Protein AF-A0A920N543-F1 (afdb_monomer)

Foldseek 3Di:
DDDPVVVVVVVVVVVVVVVVPDDDDDDDWDWDDKPPPDDDQPDDDDIDTDTPPCPQKDADDDDDDNDDDDGMDGDDPDDDDDPDDPDVPPDDDDD

Nearest PDB structures (foldseek):
  3juz-assembly1_A-2  TM=4.362E-01  e=9.301E+00  Mus musculus

Secondary structure (DSSP, 8-state):
---HHHHHHHHHHHHHHHHH-PPPPPPPPEEEEEESS---TT-----EEEEES--SEEE-----TT----SEEE--SS-----S---TTTT----

Structure (mmCIF, N/CA/C/O backbone):
data_AF-A0A920N543-F1
#
_entry.id   AF-A0A920N543-F1
#
loop_
_atom_site.group_PDB
_atom_site.id
_atom_site.type_symbol
_atom_site.label_atom_id
_atom_site.label_alt_id
_atom_site.label_comp_id
_atom_site.label_asym_id
_atom_site.label_entity_id
_atom_site.label_seq_id
_atom_site.pdbx_PDB_ins_code
_atom_site.Cartn_x
_atom_site.Cartn_y
_atom_site.Cartn_z
_atom_site.occupancy
_atom_site.B_iso_or_equiv
_atom_site.auth_seq_id
_atom_site.auth_comp_id
_atom_site.auth_asym_id
_atom_site.auth_atom_id
_atom_site.pdbx_PDB_model_num
ATOM 1 N N . MET A 1 1 ? 44.476 19.646 -36.803 1.00 59.97 1 MET A N 1
ATOM 2 C CA . MET A 1 1 ? 43.311 19.423 -37.687 1.00 59.97 1 MET A CA 1
ATOM 3 C C . MET A 1 1 ? 42.900 17.963 -37.549 1.00 59.97 1 MET A C 1
ATOM 5 O O . MET A 1 1 ? 43.695 17.107 -37.911 1.00 59.97 1 MET A O 1
ATOM 9 N N . LEU A 1 2 ? 41.746 17.659 -36.940 1.00 58.22 2 LEU A N 1
ATOM 10 C CA . LEU A 1 2 ? 41.245 16.278 -36.883 1.00 58.22 2 LEU A CA 1
ATOM 11 C C . LEU A 1 2 ? 40.756 15.866 -38.276 1.00 58.22 2 LEU A C 1
ATOM 13 O O . LEU A 1 2 ? 40.018 16.611 -38.917 1.00 58.22 2 LEU A O 1
ATOM 17 N N . THR A 1 3 ? 41.159 14.687 -38.743 1.00 70.38 3 THR A N 1
ATOM 18 C CA . THR A 1 3 ? 40.665 14.123 -40.001 1.00 70.38 3 THR A CA 1
ATOM 19 C C . THR A 1 3 ? 39.190 13.717 -39.860 1.00 70.38 3 THR A C 1
ATOM 21 O O . THR A 1 3 ? 38.757 13.287 -38.785 1.00 70.38 3 THR A O 1
ATOM 24 N N . PRO A 1 4 ? 38.389 13.804 -40.937 1.00 72.94 4 PRO A N 1
ATOM 25 C CA . PRO A 1 4 ? 36.957 13.489 -40.898 1.00 72.94 4 PRO A CA 1
ATOM 26 C C . PRO A 1 4 ? 36.656 12.038 -40.480 1.00 72.94 4 PRO A C 1
ATOM 28 O O . PRO A 1 4 ? 35.577 11.760 -39.963 1.00 72.94 4 PRO A O 1
ATOM 31 N N . ALA A 1 5 ? 37.607 11.114 -40.653 1.00 72.31 5 ALA A N 1
ATOM 32 C CA . ALA A 1 5 ? 37.490 9.726 -40.203 1.00 72.31 5 ALA A CA 1
ATOM 33 C C . ALA A 1 5 ? 37.533 9.592 -38.669 1.00 72.31 5 ALA A C 1
ATOM 35 O O . ALA A 1 5 ? 36.708 8.886 -38.094 1.00 72.31 5 ALA A O 1
ATOM 36 N N . THR A 1 6 ? 38.424 10.324 -37.991 1.00 73.75 6 THR A N 1
ATOM 37 C CA . THR A 1 6 ? 38.546 10.300 -36.523 1.00 73.75 6 THR A CA 1
A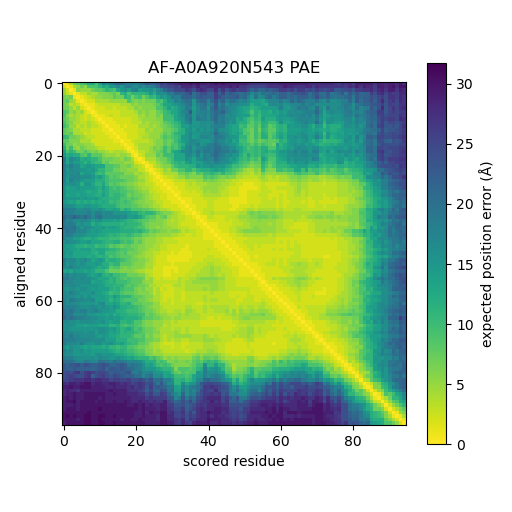TOM 38 C C . THR A 1 6 ? 37.292 10.851 -35.848 1.00 73.75 6 THR A C 1
ATOM 40 O O . THR A 1 6 ? 36.843 10.308 -34.842 1.00 73.75 6 THR A O 1
ATOM 43 N N . VAL A 1 7 ? 36.674 11.879 -36.440 1.00 79.06 7 VAL A N 1
ATOM 44 C CA . VAL A 1 7 ? 35.410 12.455 -35.952 1.00 79.06 7 VAL A CA 1
ATOM 45 C C . VAL A 1 7 ? 34.256 11.453 -36.078 1.00 79.06 7 VAL A C 1
ATOM 47 O O . VAL A 1 7 ? 33.455 11.326 -35.157 1.00 79.06 7 VAL A O 1
A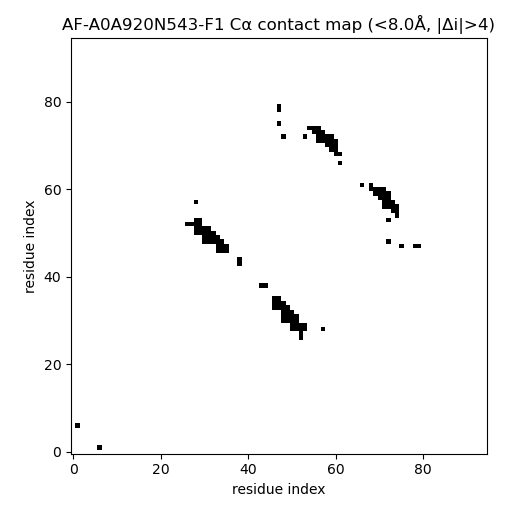TOM 50 N N . ARG A 1 8 ? 34.191 10.692 -37.181 1.00 82.88 8 ARG A N 1
ATOM 51 C CA . ARG A 1 8 ? 33.160 9.659 -37.395 1.00 82.88 8 ARG A CA 1
ATOM 52 C C . ARG A 1 8 ? 33.306 8.483 -36.430 1.00 82.88 8 ARG A C 1
ATOM 54 O O . ARG A 1 8 ? 32.313 8.057 -35.852 1.00 82.88 8 ARG A O 1
ATOM 61 N N . CYS A 1 9 ? 34.527 7.993 -36.216 1.00 79.88 9 CYS A N 1
ATOM 62 C CA . CYS A 1 9 ? 34.779 6.909 -35.265 1.00 79.88 9 CYS A CA 1
ATOM 63 C C . CYS A 1 9 ? 34.475 7.336 -33.825 1.00 79.88 9 CYS A C 1
ATOM 65 O O . CYS A 1 9 ? 33.809 6.598 -33.107 1.00 79.88 9 CYS A O 1
ATOM 67 N N . ALA A 1 10 ? 34.894 8.542 -33.426 1.00 83.75 10 ALA A N 1
ATOM 68 C CA . ALA A 1 10 ? 34.583 9.088 -32.107 1.00 83.75 10 ALA A CA 1
ATOM 69 C C . ALA A 1 10 ? 33.071 9.295 -31.904 1.00 83.75 10 ALA A C 1
ATOM 71 O O . ALA A 1 10 ? 32.546 9.024 -30.830 1.00 83.75 10 ALA A O 1
ATOM 72 N N . ALA A 1 11 ? 32.345 9.730 -32.938 1.00 86.00 11 ALA A N 1
ATOM 73 C CA . ALA A 1 11 ? 30.892 9.861 -32.862 1.00 86.00 11 ALA A CA 1
ATOM 74 C C . ALA A 1 11 ? 30.200 8.498 -32.681 1.00 86.00 11 ALA A C 1
ATOM 76 O O . ALA A 1 11 ? 29.308 8.367 -31.847 1.00 86.00 11 ALA A O 1
ATOM 77 N N . LEU A 1 12 ? 30.630 7.467 -33.415 1.00 87.06 12 LEU A N 1
ATOM 78 C CA . LEU A 1 12 ? 30.051 6.122 -33.322 1.00 87.06 12 LEU A CA 1
ATOM 79 C C . LEU A 1 12 ? 30.312 5.451 -31.968 1.00 87.06 12 LEU A C 1
ATOM 81 O O . LEU A 1 12 ? 29.428 4.770 -31.441 1.00 87.06 12 LEU A O 1
ATOM 85 N N . THR A 1 13 ? 31.496 5.653 -31.384 1.00 87.56 13 THR A N 1
ATOM 86 C CA . THR A 1 13 ? 31.809 5.119 -30.052 1.00 87.56 13 THR A CA 1
ATOM 87 C C . THR A 1 13 ? 30.996 5.811 -28.966 1.00 87.56 13 THR A C 1
ATOM 89 O O . THR A 1 13 ? 30.460 5.129 -28.096 1.00 87.56 13 THR A O 1
ATOM 92 N N . VAL A 1 14 ? 30.825 7.134 -29.046 1.00 89.75 14 VAL A N 1
ATOM 93 C CA . VAL A 1 14 ? 29.973 7.887 -28.114 1.00 89.75 14 VAL A CA 1
ATOM 94 C C . VAL A 1 14 ? 28.513 7.440 -28.221 1.00 89.75 14 VAL A C 1
ATOM 96 O O . VAL A 1 14 ? 27.892 7.161 -27.200 1.00 89.75 14 VAL A O 1
ATOM 99 N N . ILE A 1 15 ? 27.975 7.289 -29.435 1.00 88.19 15 ILE A N 1
ATOM 100 C CA . ILE A 1 15 ? 26.593 6.824 -29.644 1.00 88.19 15 ILE A CA 1
ATOM 101 C C . ILE A 1 15 ? 26.397 5.407 -29.095 1.00 88.19 15 ILE A C 1
ATOM 103 O O . ILE A 1 15 ? 25.405 5.148 -28.417 1.00 88.19 15 ILE A O 1
ATOM 107 N N . SER A 1 16 ? 27.350 4.501 -29.337 1.00 85.31 16 SER A N 1
ATOM 108 C CA . SER A 1 16 ? 27.281 3.140 -28.791 1.00 85.31 16 SER A CA 1
ATOM 109 C C . SER A 1 16 ? 27.311 3.152 -27.265 1.00 85.31 16 SER A C 1
ATOM 111 O O . SER A 1 16 ? 26.505 2.478 -26.635 1.00 85.31 16 SER A O 1
ATOM 113 N N . LEU A 1 17 ? 28.184 3.960 -26.656 1.00 86.94 17 LEU A N 1
ATOM 114 C CA . LEU A 1 17 ? 28.280 4.049 -25.201 1.00 86.94 17 LEU A CA 1
ATOM 115 C C . LEU A 1 17 ? 26.987 4.598 -24.573 1.00 86.94 17 LEU A C 1
ATOM 117 O O . LEU A 1 17 ? 26.534 4.059 -23.569 1.00 86.94 17 LEU A O 1
ATOM 121 N N . LEU A 1 18 ? 26.353 5.601 -25.194 1.00 84.38 18 LEU A N 1
ATOM 122 C CA . LEU A 1 18 ? 25.061 6.141 -24.746 1.00 84.38 18 LEU A CA 1
ATOM 123 C C . LEU A 1 18 ? 23.905 5.141 -24.916 1.00 84.38 18 LEU A C 1
ATOM 125 O O . LEU A 1 18 ? 22.981 5.127 -24.107 1.00 84.38 18 LEU A O 1
ATOM 129 N N . ALA A 1 19 ? 23.942 4.295 -25.948 1.00 82.38 19 ALA A N 1
ATOM 130 C CA . ALA A 1 19 ? 22.918 3.272 -26.157 1.00 82.38 19 ALA A CA 1
ATOM 131 C C . ALA A 1 19 ? 22.976 2.157 -25.094 1.00 82.38 19 ALA A C 1
ATOM 133 O O . ALA A 1 19 ? 21.942 1.597 -24.725 1.00 82.38 19 ALA A O 1
ATOM 134 N N . LEU A 1 20 ? 24.167 1.858 -24.562 1.00 81.75 20 LEU A N 1
ATOM 135 C CA . LEU A 1 20 ? 24.343 0.859 -23.504 1.00 81.75 20 LEU A CA 1
ATOM 136 C C . LEU A 1 20 ? 23.885 1.354 -22.122 1.00 81.75 20 LEU A C 1
ATOM 138 O O . LEU A 1 20 ? 23.570 0.534 -21.262 1.00 81.75 20 LEU A O 1
ATOM 142 N N . THR A 1 21 ? 23.791 2.666 -21.892 1.00 80.81 21 THR A N 1
ATOM 143 C CA . THR A 1 21 ? 23.373 3.238 -20.598 1.00 80.81 21 THR A CA 1
ATOM 144 C C . THR A 1 21 ? 21.852 3.307 -20.430 1.00 80.81 21 THR A C 1
ATOM 146 O O . THR A 1 21 ? 21.316 4.305 -19.951 1.00 80.81 21 THR A O 1
ATOM 149 N N . SER A 1 22 ? 21.130 2.259 -20.829 1.00 77.81 22 SER A N 1
ATOM 150 C CA . SER A 1 22 ? 19.682 2.202 -20.613 1.00 77.81 22 SER A CA 1
ATOM 151 C C . SER A 1 22 ? 19.376 2.063 -19.113 1.00 77.81 22 SER A C 1
ATOM 153 O O . SER A 1 22 ? 19.908 1.151 -18.474 1.00 77.81 22 SER A O 1
ATOM 155 N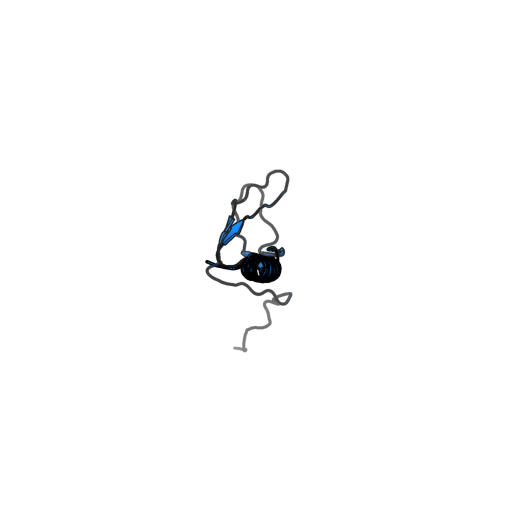 N . PRO A 1 23 ? 18.534 2.930 -18.519 1.00 79.75 23 PRO A N 1
ATOM 156 C CA . PRO A 1 23 ? 18.154 2.794 -17.120 1.00 79.75 23 PRO A CA 1
ATOM 157 C C . PRO A 1 23 ? 17.308 1.531 -16.926 1.00 79.75 23 PRO A C 1
ATOM 159 O O . PRO A 1 23 ? 16.290 1.345 -17.594 1.00 79.75 23 PRO A O 1
ATOM 162 N N . ALA A 1 24 ? 17.712 0.667 -15.994 1.00 81.94 24 ALA A N 1
ATOM 163 C CA . ALA A 1 24 ? 16.884 -0.453 -15.564 1.00 81.94 24 ALA A CA 1
ATOM 164 C C . ALA A 1 24 ? 15.702 0.088 -14.733 1.00 81.94 24 ALA A C 1
ATOM 166 O O . ALA A 1 24 ? 15.939 0.804 -13.754 1.00 81.94 24 ALA A O 1
ATOM 167 N N . PRO A 1 25 ? 14.439 -0.212 -15.091 1.00 82.75 25 PRO A N 1
ATOM 168 C CA . PRO A 1 25 ? 13.303 0.230 -14.298 1.00 82.75 25 PRO A CA 1
ATOM 169 C C . PRO A 1 25 ? 13.294 -0.496 -12.950 1.00 82.75 25 PRO A C 1
ATOM 171 O O . PRO A 1 25 ? 13.487 -1.711 -12.882 1.00 82.75 25 PRO A O 1
ATOM 174 N N . ALA A 1 26 ? 13.041 0.244 -11.873 1.00 85.56 26 ALA A N 1
ATOM 175 C CA . ALA A 1 26 ? 12.782 -0.363 -10.577 1.00 85.56 26 ALA A CA 1
ATOM 176 C C . ALA A 1 26 ? 11.430 -1.094 -10.595 1.00 85.56 26 ALA A C 1
ATOM 178 O O . ALA A 1 26 ? 10.473 -0.643 -11.235 1.00 85.56 26 ALA A O 1
ATOM 179 N N . SER A 1 27 ? 11.337 -2.205 -9.864 1.00 89.25 27 SER A N 1
ATOM 180 C CA . SER A 1 27 ? 10.066 -2.899 -9.655 1.00 89.25 27 SER A CA 1
ATOM 181 C C . SER A 1 27 ? 9.054 -1.971 -8.984 1.00 89.25 27 SER A C 1
ATOM 183 O O . SER A 1 27 ? 9.379 -1.257 -8.034 1.00 89.25 27 SER A O 1
ATOM 185 N N . SER A 1 28 ? 7.814 -1.985 -9.474 1.00 89.50 28 SER A N 1
ATOM 186 C CA . SER A 1 28 ? 6.745 -1.170 -8.892 1.00 89.50 28 SER A CA 1
ATOM 187 C C . SER A 1 28 ? 6.354 -1.665 -7.492 1.00 89.50 28 SER A C 1
ATOM 189 O O . SER A 1 28 ? 6.385 -2.875 -7.242 1.00 89.50 28 SER A O 1
ATOM 191 N N . PRO A 1 29 ? 5.949 -0.757 -6.585 1.00 92.06 29 PRO A N 1
ATOM 192 C CA . PRO A 1 29 ? 5.430 -1.136 -5.279 1.00 92.06 29 PRO A CA 1
ATOM 193 C C . PRO A 1 29 ? 4.176 -1.999 -5.424 1.00 92.06 29 PRO A C 1
ATOM 195 O O . PRO A 1 29 ? 3.324 -1.749 -6.277 1.00 92.06 29 PRO A O 1
ATOM 198 N N . SER A 1 30 ? 4.056 -3.010 -4.569 1.00 91.62 30 SER A N 1
ATOM 199 C CA . SER A 1 30 ? 2.885 -3.888 -4.517 1.00 91.62 30 SER A CA 1
ATOM 200 C C . SER A 1 30 ? 2.442 -4.116 -3.081 1.00 91.62 30 SER A C 1
ATOM 202 O O . SER A 1 30 ? 3.247 -4.043 -2.154 1.00 91.62 30 SER A O 1
ATOM 204 N N . THR A 1 31 ? 1.158 -4.410 -2.900 1.00 91.25 31 THR A N 1
ATOM 205 C CA . THR A 1 31 ? 0.553 -4.697 -1.598 1.00 91.25 31 THR A CA 1
ATOM 206 C C . THR A 1 31 ? 0.210 -6.176 -1.497 1.00 91.25 31 THR A C 1
ATOM 208 O O . THR A 1 31 ? -0.437 -6.718 -2.388 1.00 91.25 31 THR A O 1
ATOM 211 N N . SER A 1 32 ? 0.611 -6.803 -0.394 1.00 89.56 32 SER A N 1
ATOM 212 C CA . SER A 1 32 ? 0.330 -8.208 -0.082 1.00 89.56 32 SER A CA 1
ATOM 213 C C . SER A 1 32 ? -0.727 -8.355 1.013 1.00 89.56 32 SER A C 1
ATOM 215 O O . SER A 1 32 ? -1.548 -9.263 0.946 1.00 89.56 32 SER A O 1
ATOM 217 N N . TYR A 1 33 ? -0.730 -7.477 2.023 1.00 88.31 33 TYR A N 1
ATOM 218 C CA . TYR A 1 33 ? -1.709 -7.527 3.113 1.00 88.31 33 TYR A CA 1
ATOM 219 C C . TYR A 1 33 ? -1.985 -6.156 3.730 1.00 88.31 33 TYR A C 1
ATOM 221 O O . TYR A 1 33 ? -1.197 -5.218 3.611 1.00 88.31 33 TYR A O 1
ATOM 229 N N . ILE A 1 34 ? -3.105 -6.081 4.447 1.00 89.75 34 ILE A N 1
ATOM 230 C CA . ILE A 1 34 ? -3.518 -4.948 5.272 1.00 89.75 34 ILE A CA 1
ATOM 231 C C . ILE A 1 34 ? -4.034 -5.476 6.616 1.00 89.75 34 ILE A C 1
ATOM 233 O O . ILE A 1 34 ? -4.807 -6.433 6.657 1.00 89.75 34 ILE A O 1
ATOM 237 N N . PHE A 1 35 ? -3.585 -4.881 7.720 1.00 87.94 35 PHE A N 1
ATOM 238 C CA . PHE A 1 35 ? -3.987 -5.269 9.069 1.00 87.94 35 PHE A CA 1
ATOM 239 C C . PHE A 1 35 ? -4.318 -4.047 9.941 1.00 87.94 35 PHE A C 1
ATOM 241 O O . PHE A 1 35 ? -3.506 -3.126 10.008 1.00 87.94 35 PHE A O 1
ATOM 248 N N . PRO A 1 36 ? -5.440 -4.051 10.677 1.00 88.75 36 PRO A N 1
ATOM 249 C CA . PRO A 1 36 ? -6.515 -5.042 10.611 1.00 88.75 36 PRO A CA 1
ATOM 250 C C . PRO A 1 36 ? -7.235 -4.999 9.253 1.00 88.75 36 PRO A C 1
ATOM 252 O O . PRO A 1 36 ? -7.252 -3.972 8.581 1.00 88.75 36 PRO A O 1
ATOM 255 N N . ALA A 1 37 ? -7.833 -6.121 8.848 1.00 85.94 37 ALA A N 1
ATOM 256 C CA . ALA A 1 37 ? -8.506 -6.236 7.550 1.00 85.94 37 ALA A CA 1
ATOM 257 C C . ALA A 1 37 ? -9.847 -5.475 7.479 1.00 85.94 37 ALA A C 1
ATOM 259 O O . ALA A 1 37 ? -10.441 -5.368 6.409 1.00 85.94 37 ALA A O 1
ATOM 260 N N . GLY A 1 38 ? -10.342 -4.961 8.609 1.00 87.81 38 GLY A N 1
ATOM 261 C CA . GLY A 1 38 ? -11.642 -4.310 8.707 1.00 87.81 38 GLY A CA 1
ATOM 262 C C . GLY A 1 38 ? -11.658 -3.152 9.697 1.00 87.81 38 GLY A C 1
ATOM 263 O O . GLY A 1 38 ? -10.796 -3.028 10.568 1.00 87.81 38 GLY A O 1
ATOM 264 N N . ALA A 1 39 ? -12.680 -2.316 9.548 1.00 90.00 39 ALA A N 1
ATOM 265 C CA . ALA A 1 39 ? -12.963 -1.169 10.395 1.00 90.00 39 ALA A CA 1
ATOM 266 C C . ALA A 1 39 ? -14.478 -1.040 10.604 1.00 90.00 39 ALA A C 1
ATOM 268 O O . ALA A 1 39 ? -15.276 -1.505 9.787 1.00 90.00 39 ALA A O 1
ATOM 269 N N . GLN A 1 40 ? -14.878 -0.394 11.697 1.00 93.75 40 GLN A N 1
ATOM 270 C CA . GLN A 1 40 ? -16.279 -0.077 11.957 1.00 93.75 40 GLN A CA 1
ATOM 271 C C . GLN A 1 40 ? -16.675 1.208 11.216 1.00 93.75 40 GLN A C 1
ATOM 273 O O . GLN A 1 40 ? -15.887 2.142 11.084 1.00 93.75 40 GLN A O 1
ATOM 278 N N . ARG A 1 41 ? -17.921 1.290 10.736 1.00 94.06 41 ARG A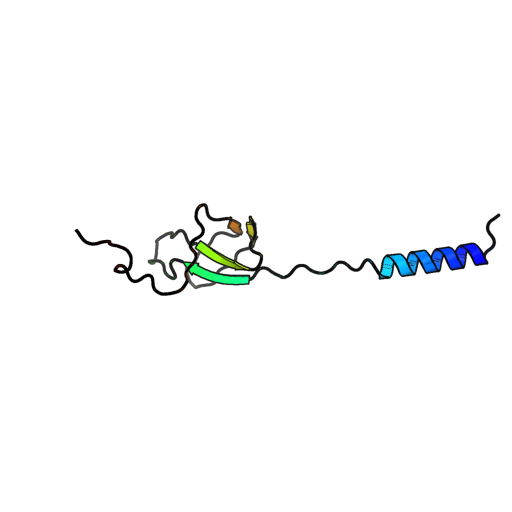 N 1
ATOM 279 C CA . ARG A 1 41 ? -18.420 2.511 10.089 1.00 94.06 41 ARG A CA 1
ATOM 280 C C . ARG A 1 41 ? -18.338 3.702 11.049 1.00 94.06 41 ARG A C 1
ATOM 282 O O . ARG A 1 41 ? -18.784 3.606 12.190 1.00 94.06 41 ARG A O 1
ATOM 289 N N . GLY A 1 42 ? -17.830 4.826 10.546 1.00 94.94 42 GLY A N 1
ATOM 290 C CA . GLY A 1 42 ? -17.678 6.062 11.314 1.00 94.94 42 GLY A CA 1
ATOM 291 C C . GLY A 1 42 ? -16.437 6.098 12.207 1.00 94.94 42 GLY A C 1
ATOM 292 O O . GLY A 1 42 ? -16.291 7.047 12.971 1.00 94.94 42 GLY A O 1
ATOM 293 N N . THR A 1 43 ? -15.545 5.102 12.124 1.00 94.69 43 THR A N 1
ATOM 294 C CA . THR A 1 43 ? -14.288 5.099 12.879 1.00 94.69 43 THR A CA 1
ATOM 295 C C . THR A 1 43 ? -13.076 5.268 11.972 1.00 94.69 43 THR A C 1
ATOM 297 O O . THR A 1 43 ? -13.067 4.863 10.809 1.00 94.69 43 THR A O 1
ATOM 300 N N . THR A 1 44 ? -12.029 5.867 12.535 1.00 94.12 44 THR A N 1
ATOM 301 C CA . THR A 1 44 ? -10.708 5.934 11.910 1.00 94.12 44 THR A CA 1
ATOM 302 C C . THR A 1 44 ? -9.847 4.830 12.499 1.00 94.12 44 THR A C 1
ATOM 304 O O . THR A 1 44 ? -9.636 4.786 13.711 1.00 94.12 44 THR A O 1
ATOM 307 N N . VAL A 1 45 ? -9.326 3.952 11.646 1.00 92.19 45 VAL A N 1
ATOM 308 C CA . VAL A 1 45 ? -8.469 2.837 12.059 1.00 92.19 45 VAL A CA 1
ATOM 309 C C . VAL A 1 45 ? -7.078 3.025 11.473 1.00 92.19 45 VAL A C 1
ATOM 311 O O . VAL A 1 45 ? -6.921 3.248 10.273 1.00 92.19 45 VAL A O 1
ATOM 314 N N . LYS A 1 46 ? -6.054 2.932 12.327 1.00 91.62 46 LYS A N 1
ATOM 315 C CA . LYS A 1 46 ? -4.665 2.844 11.874 1.00 91.62 46 LYS A CA 1
ATOM 316 C C . LYS A 1 46 ? -4.426 1.440 11.328 1.00 91.62 46 LYS A C 1
ATOM 318 O O . LYS A 1 46 ? -4.612 0.464 12.050 1.00 91.62 46 LYS A O 1
ATOM 323 N N . VAL A 1 47 ? -4.009 1.364 10.071 1.00 90.25 47 VAL A N 1
ATOM 324 C CA . VAL A 1 47 ? -3.713 0.106 9.384 1.00 90.25 47 VAL A CA 1
ATOM 325 C C . VAL A 1 47 ? -2.224 0.000 9.081 1.00 90.25 47 VAL A C 1
ATOM 327 O O . VAL A 1 47 ? -1.553 0.999 8.828 1.00 90.25 47 VAL A O 1
ATOM 330 N N . ILE A 1 48 ? -1.720 -1.225 9.094 1.00 91.50 48 ILE A N 1
ATOM 331 C CA . ILE A 1 48 ? -0.388 -1.600 8.636 1.00 91.50 48 ILE A CA 1
ATOM 332 C C . ILE A 1 48 ? -0.572 -2.307 7.301 1.00 91.50 48 ILE A C 1
ATOM 334 O O . ILE A 1 48 ? -1.299 -3.297 7.217 1.00 91.50 48 ILE A O 1
ATOM 338 N N . VAL A 1 49 ? 0.084 -1.794 6.267 1.00 91.50 49 VAL A N 1
ATOM 339 C CA . VAL A 1 49 ? 0.075 -2.374 4.925 1.00 91.50 49 VAL A CA 1
ATOM 340 C C . VAL A 1 49 ? 1.451 -2.964 4.661 1.00 91.50 49 VAL A C 1
ATOM 342 O O . VAL A 1 49 ? 2.457 -2.274 4.820 1.00 91.50 49 VAL A O 1
ATOM 345 N N . GLY A 1 50 ? 1.496 -4.237 4.283 1.00 89.94 50 GLY A N 1
ATOM 346 C CA . GLY A 1 50 ? 2.731 -4.924 3.921 1.00 89.94 50 GLY A CA 1
ATOM 347 C C . GLY A 1 50 ? 2.721 -5.362 2.467 1.00 89.94 50 GLY A C 1
ATOM 348 O O . GLY A 1 50 ? 1.665 -5.605 1.880 1.00 89.94 50 GLY A O 1
ATOM 349 N N . GLY A 1 51 ? 3.906 -5.451 1.874 1.00 90.94 51 GLY A N 1
ATOM 350 C CA . GLY A 1 51 ? 4.087 -5.765 0.464 1.00 90.94 51 GLY A CA 1
ATOM 351 C C . GLY A 1 51 ? 5.533 -5.570 0.020 1.00 90.94 51 GLY A C 1
ATOM 352 O O . GLY A 1 51 ? 6.440 -5.573 0.852 1.00 90.94 51 GLY A O 1
ATOM 353 N N . HIS A 1 52 ? 5.750 -5.388 -1.280 1.00 91.81 52 HIS A N 1
ATOM 354 C CA . HIS A 1 52 ? 7.090 -5.285 -1.863 1.00 91.81 52 HIS A CA 1
ATOM 355 C C . HIS A 1 52 ? 7.384 -3.859 -2.321 1.00 91.81 52 HIS A C 1
ATOM 357 O O . HIS A 1 52 ? 6.494 -3.167 -2.814 1.00 91.81 52 HIS A O 1
ATOM 363 N N . TYR A 1 53 ? 8.648 -3.447 -2.192 1.00 91.75 53 TYR A N 1
ATOM 364 C CA . TYR A 1 53 ? 9.157 -2.159 -2.681 1.00 91.75 53 TYR A CA 1
ATOM 365 C C . TYR A 1 53 ? 8.411 -0.925 -2.124 1.00 91.75 53 TYR A C 1
ATOM 367 O O . TYR A 1 53 ? 8.318 0.100 -2.792 1.00 91.75 53 TYR A O 1
ATOM 375 N N . LEU A 1 54 ? 7.871 -1.012 -0.897 1.00 90.38 54 LEU A N 1
ATOM 376 C CA . LEU A 1 54 ? 7.158 0.096 -0.232 1.00 90.38 54 LEU A CA 1
ATOM 377 C C . LEU A 1 54 ? 8.106 1.131 0.410 1.00 90.38 54 LEU A C 1
ATOM 379 O O . LEU A 1 54 ? 7.724 2.291 0.560 1.00 90.38 54 LEU A O 1
ATOM 383 N N . TYR A 1 55 ? 9.332 0.707 0.753 1.00 89.75 55 TYR A N 1
ATOM 384 C CA . TYR A 1 55 ? 10.405 1.517 1.353 1.00 89.75 55 TYR A CA 1
ATOM 385 C C . TYR A 1 55 ? 9.919 2.409 2.519 1.00 89.75 55 TYR A C 1
ATOM 387 O O . TYR A 1 55 ? 9.100 1.976 3.329 1.00 89.75 55 TYR A O 1
ATOM 395 N N . GLU A 1 56 ? 10.455 3.626 2.657 1.00 91.25 56 GLU A N 1
ATOM 396 C CA . GLU A 1 56 ? 10.085 4.567 3.727 1.00 91.25 56 GLU A CA 1
ATOM 397 C C . GLU A 1 56 ? 8.731 5.243 3.485 1.00 91.25 56 GLU A C 1
ATOM 399 O O . GLU A 1 56 ? 8.015 5.598 4.427 1.00 91.25 56 GLU A O 1
ATOM 404 N N . SER A 1 57 ? 8.388 5.447 2.214 1.00 91.56 57 SER A N 1
ATOM 405 C CA . SER A 1 57 ? 7.186 6.143 1.785 1.00 91.56 57 SER A CA 1
ATOM 406 C C . SER A 1 57 ? 6.831 5.765 0.353 1.00 91.56 57 SER A C 1
ATOM 408 O O . SER A 1 57 ? 7.688 5.794 -0.530 1.00 91.56 57 SER A O 1
ATOM 410 N N . CYS A 1 58 ? 5.549 5.514 0.098 1.00 91.75 58 CYS A N 1
ATOM 411 C CA . CYS A 1 58 ? 5.041 5.321 -1.256 1.00 91.75 58 CYS A CA 1
ATOM 412 C C . CYS A 1 58 ? 3.611 5.868 -1.407 1.00 91.75 58 CYS A C 1
ATOM 414 O O . CYS A 1 58 ? 2.884 5.975 -0.411 1.00 91.75 58 CYS A O 1
ATOM 416 N N . PRO A 1 59 ? 3.190 6.218 -2.637 1.00 92.31 59 PRO A N 1
ATOM 417 C CA . PRO A 1 59 ? 1.810 6.598 -2.909 1.00 92.31 59 PRO A CA 1
ATOM 418 C C . PRO A 1 59 ? 0.846 5.465 -2.551 1.00 92.31 59 PRO A C 1
ATOM 420 O O . PRO A 1 59 ? 1.091 4.301 -2.864 1.00 92.31 59 PRO A O 1
ATOM 423 N N . TRP A 1 60 ? -0.280 5.818 -1.942 1.00 91.94 60 TRP A N 1
ATOM 424 C CA . TRP A 1 60 ? -1.290 4.879 -1.474 1.00 91.94 60 TRP A CA 1
ATOM 425 C C . TRP A 1 60 ? -2.673 5.265 -1.964 1.00 91.94 60 TRP A C 1
ATOM 427 O O . TRP A 1 60 ? -3.083 6.426 -1.916 1.00 91.94 60 TRP A O 1
ATOM 437 N N . LYS A 1 61 ? -3.414 4.262 -2.429 1.00 91.31 61 LYS A N 1
ATOM 438 C CA . LYS A 1 61 ? -4.814 4.411 -2.807 1.00 91.31 61 LYS A CA 1
ATOM 439 C C . LYS A 1 61 ? -5.578 3.184 -2.353 1.00 91.31 61 LYS A C 1
ATOM 441 O O . LYS A 1 61 ? -5.195 2.060 -2.659 1.00 91.31 61 LYS A O 1
ATOM 446 N N . MET A 1 62 ? -6.686 3.427 -1.672 1.00 90.12 62 MET A N 1
ATOM 447 C CA . MET A 1 62 ? -7.675 2.417 -1.339 1.00 90.12 62 MET A CA 1
ATOM 448 C C . MET A 1 62 ? -9.016 2.881 -1.889 1.00 90.12 62 MET A C 1
ATOM 450 O O . MET A 1 62 ? -9.356 4.061 -1.809 1.00 90.12 62 MET A O 1
ATOM 454 N N . TYR A 1 63 ? -9.766 1.947 -2.458 1.00 90.69 63 TYR A N 1
ATOM 455 C CA . TYR A 1 63 ? -11.052 2.223 -3.077 1.00 90.69 63 TYR A CA 1
ATOM 456 C C . TYR A 1 63 ? -12.155 1.513 -2.300 1.00 90.69 63 TYR A C 1
ATOM 458 O O . TYR A 1 63 ? -11.984 0.376 -1.862 1.00 90.69 63 TYR A O 1
ATOM 466 N N . GLY A 1 64 ? -13.289 2.186 -2.135 1.00 90.25 64 GLY A N 1
ATOM 467 C CA . GLY A 1 64 ? -14.456 1.640 -1.456 1.00 90.25 64 GLY A CA 1
ATOM 468 C C . GLY A 1 64 ? -15.504 2.717 -1.206 1.00 90.25 64 GLY A C 1
ATOM 469 O O . GLY A 1 64 ? -15.173 3.883 -0.988 1.00 90.25 64 GLY A O 1
ATOM 470 N N . VAL A 1 65 ? -16.780 2.337 -1.243 1.00 93.44 65 VAL A N 1
ATOM 471 C CA . VAL A 1 65 ? -17.880 3.258 -0.932 1.00 93.44 65 VAL A CA 1
ATOM 472 C C . VAL A 1 65 ? -17.783 3.673 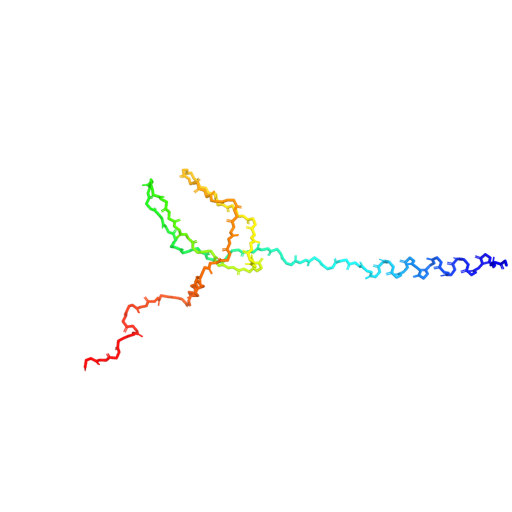0.536 1.00 93.44 65 VAL A C 1
ATOM 474 O O . VAL A 1 65 ? -17.745 2.824 1.422 1.00 93.44 65 VAL A O 1
ATOM 477 N N . GLY A 1 66 ? -17.742 4.983 0.794 1.00 91.12 66 GLY A N 1
ATOM 478 C CA . GLY A 1 66 ? -17.662 5.527 2.154 1.00 91.12 66 GLY A CA 1
ATOM 479 C C . GLY A 1 66 ? -16.306 5.336 2.845 1.00 91.12 66 GLY A C 1
ATOM 480 O O . GLY A 1 66 ? -16.230 5.504 4.061 1.00 91.12 66 GLY A O 1
ATOM 481 N N . VAL A 1 67 ? -15.251 4.987 2.100 1.00 91.81 67 VAL A N 1
ATOM 482 C CA . VAL A 1 67 ? -13.888 4.840 2.627 1.00 91.81 67 VAL A CA 1
ATOM 483 C C . VAL A 1 67 ? -13.071 6.089 2.307 1.00 91.81 67 VAL A C 1
ATOM 485 O O . VAL A 1 67 ? -12.944 6.479 1.148 1.00 91.81 67 VAL A O 1
ATOM 488 N N . THR A 1 68 ? -12.469 6.678 3.338 1.00 93.38 68 THR A N 1
ATOM 489 C CA . THR A 1 68 ? -11.502 7.773 3.210 1.00 93.38 68 THR A CA 1
ATOM 490 C C . THR A 1 68 ? -10.155 7.295 3.730 1.00 93.38 68 THR A C 1
ATOM 492 O O . THR A 1 68 ? -10.074 6.791 4.850 1.00 93.38 68 THR A O 1
ATOM 495 N N . THR A 1 69 ? -9.091 7.465 2.943 1.00 93.25 69 THR A N 1
ATOM 496 C CA . THR A 1 69 ? -7.735 7.053 3.329 1.00 93.25 69 THR A CA 1
ATOM 497 C C . THR A 1 69 ? -6.712 8.161 3.145 1.00 93.25 69 THR A C 1
ATOM 499 O O . THR A 1 69 ? -6.906 9.103 2.377 1.00 93.25 69 THR A O 1
ATOM 502 N N . SER A 1 70 ? -5.579 8.006 3.825 1.00 91.75 70 SER A N 1
ATOM 503 C CA . SER A 1 70 ? -4.364 8.775 3.561 1.00 91.75 70 SER A CA 1
ATOM 504 C C . SER A 1 70 ? -3.901 8.593 2.111 1.00 91.75 70 SER A C 1
ATOM 506 O O . SER A 1 70 ? -4.188 7.570 1.489 1.00 91.75 70 SER A O 1
ATOM 508 N N . LYS A 1 71 ? -3.173 9.580 1.578 1.00 92.38 71 LYS A N 1
ATOM 509 C CA . LYS A 1 71 ? -2.633 9.546 0.205 1.00 92.38 71 LYS A CA 1
ATOM 510 C C . LYS A 1 71 ? -1.327 8.773 0.077 1.00 92.38 71 LYS A C 1
ATOM 512 O O . LYS A 1 71 ? -0.974 8.367 -1.023 1.00 92.38 71 LYS A O 1
ATOM 517 N N . ASP A 1 72 ? -0.634 8.574 1.191 1.00 93.69 72 ASP A N 1
ATOM 518 C CA . ASP A 1 72 ? 0.663 7.922 1.212 1.00 93.69 72 ASP A CA 1
ATOM 519 C C . ASP A 1 72 ? 0.745 6.909 2.354 1.00 93.69 72 ASP A C 1
ATOM 521 O O . ASP A 1 72 ? 0.130 7.092 3.412 1.00 93.69 72 ASP A O 1
ATOM 525 N N . LEU A 1 73 ? 1.567 5.883 2.153 1.00 92.50 73 LEU A N 1
ATOM 526 C CA . LEU A 1 73 ? 2.071 5.029 3.220 1.00 92.50 73 LEU A CA 1
ATOM 527 C C . LEU A 1 73 ? 3.383 5.591 3.767 1.00 92.50 73 LEU A C 1
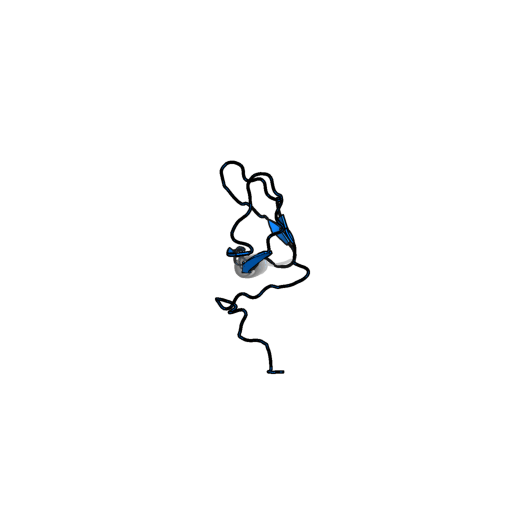ATOM 529 O O . LEU A 1 73 ? 4.151 6.256 3.067 1.00 92.50 73 LEU A O 1
ATOM 533 N N . ARG A 1 74 ? 3.630 5.307 5.043 1.00 93.62 74 ARG A N 1
ATOM 534 C CA . ARG A 1 74 ? 4.880 5.595 5.747 1.00 93.62 74 ARG A CA 1
ATOM 535 C C . ARG A 1 74 ? 5.341 4.326 6.440 1.00 93.62 74 ARG A C 1
ATOM 537 O O . ARG A 1 74 ? 4.505 3.502 6.821 1.00 93.62 74 ARG A O 1
ATOM 544 N N . LEU A 1 75 ? 6.651 4.192 6.617 1.00 90.81 75 LEU A N 1
ATOM 545 C CA . LEU A 1 75 ? 7.225 3.102 7.392 1.00 90.81 75 LEU A CA 1
ATOM 546 C C . LEU A 1 75 ? 6.573 3.048 8.779 1.00 90.81 75 LEU A C 1
ATOM 548 O O . LEU A 1 75 ? 6.553 4.035 9.513 1.00 90.81 75 LEU A O 1
ATOM 552 N N . ALA A 1 76 ? 6.009 1.891 9.118 1.00 87.56 76 ALA A N 1
ATOM 553 C CA . ALA A 1 76 ? 5.397 1.683 10.419 1.00 87.56 76 ALA A CA 1
ATOM 554 C C . ALA A 1 76 ? 6.478 1.607 11.507 1.00 87.56 76 ALA A C 1
ATOM 556 O O . ALA A 1 76 ? 7.494 0.941 11.322 1.00 87.56 76 ALA A O 1
ATOM 557 N N . GLU A 1 77 ? 6.211 2.198 12.674 1.00 84.94 77 GLU A N 1
ATOM 558 C CA . GLU A 1 77 ? 7.080 2.097 13.861 1.00 84.94 77 GLU A CA 1
ATOM 559 C C . GLU A 1 77 ? 7.319 0.639 14.288 1.00 84.94 77 GLU A C 1
ATOM 561 O O . GLU A 1 77 ? 8.352 0.303 14.862 1.00 84.94 77 GLU A O 1
ATOM 566 N N . ARG A 1 78 ? 6.359 -0.247 13.987 1.00 79.38 78 ARG A N 1
ATOM 567 C CA . ARG A 1 78 ? 6.447 -1.685 14.228 1.00 79.38 78 ARG A CA 1
ATOM 568 C C . ARG A 1 78 ? 6.028 -2.459 12.985 1.00 79.38 78 ARG A C 1
ATOM 570 O O . ARG A 1 78 ? 4.872 -2.393 12.568 1.00 79.38 78 ARG A O 1
ATOM 577 N N . GLN A 1 79 ? 6.944 -3.260 12.446 1.00 70.00 79 GLN A N 1
ATOM 578 C CA . GLN A 1 79 ? 6.630 -4.222 11.393 1.00 70.00 79 GLN A CA 1
ATOM 579 C C . GLN A 1 79 ? 5.894 -5.418 12.001 1.00 70.00 79 GLN A C 1
ATOM 581 O O . GLN A 1 79 ? 6.416 -6.136 12.853 1.00 70.00 79 GLN A O 1
ATOM 586 N N . VAL A 1 80 ? 4.647 -5.621 11.581 1.00 67.44 80 VAL A N 1
ATOM 587 C CA . VAL A 1 80 ? 3.876 -6.808 11.949 1.00 67.44 80 VAL A CA 1
ATOM 588 C C . VAL A 1 80 ? 3.991 -7.797 10.802 1.00 67.44 80 VAL A C 1
ATOM 590 O O . VAL A 1 80 ? 3.258 -7.694 9.824 1.00 67.44 80 VAL A O 1
ATOM 593 N N . TRP A 1 81 ? 4.927 -8.736 10.925 1.00 62.47 81 TRP A N 1
ATOM 594 C CA . TRP A 1 81 ? 5.006 -9.893 10.039 1.00 62.47 81 TRP A CA 1
ATOM 595 C C . TRP A 1 81 ? 3.893 -10.880 10.417 1.00 62.47 81 TRP A C 1
ATOM 597 O O . TRP A 1 81 ? 3.725 -11.200 11.601 1.00 62.47 81 TRP A O 1
ATOM 607 N N . PHE A 1 82 ? 3.082 -11.287 9.442 1.00 61.97 82 PHE A N 1
ATOM 608 C CA . PHE A 1 82 ? 1.933 -12.171 9.638 1.00 61.97 82 PHE A CA 1
ATOM 609 C C . PHE A 1 82 ? 2.189 -13.488 8.893 1.00 61.97 82 PHE A C 1
ATOM 611 O O . PHE A 1 82 ? 1.950 -13.578 7.697 1.00 61.97 82 PHE A O 1
ATOM 618 N N . GLU A 1 83 ? 2.704 -14.494 9.606 1.00 59.78 83 GLU A N 1
ATOM 619 C CA . GLU A 1 83 ? 2.998 -15.849 9.082 1.00 59.78 83 GLU A CA 1
ATOM 620 C C . GLU A 1 83 ? 1.747 -16.743 8.962 1.00 59.78 83 GLU A C 1
ATOM 622 O O . GLU A 1 83 ? 1.825 -17.872 8.497 1.00 59.78 83 GLU A O 1
ATOM 627 N N . GLY A 1 84 ? 0.576 -16.269 9.392 1.00 59.81 84 GLY A N 1
ATOM 628 C CA . GLY A 1 84 ? -0.630 -17.085 9.531 1.00 59.81 84 GLY A CA 1
ATOM 629 C C . GLY A 1 84 ? -1.311 -16.848 10.880 1.00 59.81 84 GLY A C 1
ATOM 630 O O . GLY A 1 84 ? -0.913 -15.930 11.608 1.00 59.81 84 GLY A O 1
ATOM 631 N N . PRO A 1 85 ? -2.359 -17.622 11.2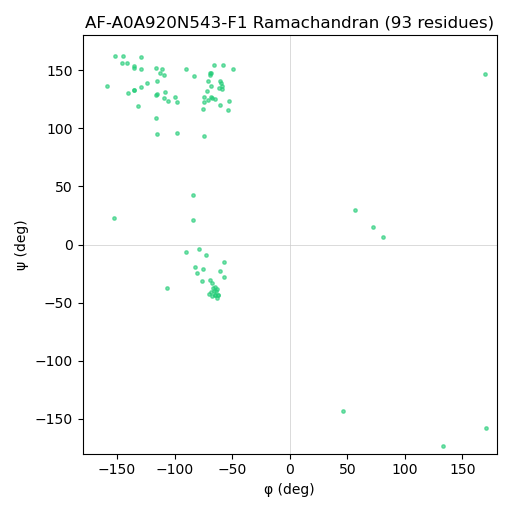21 1.00 50.00 85 PRO A N 1
ATOM 632 C CA . PRO A 1 85 ? -3.121 -17.426 12.448 1.00 50.00 85 PRO A CA 1
ATOM 633 C C . PRO A 1 85 ? -2.203 -17.417 13.674 1.00 50.00 85 PRO A C 1
ATOM 635 O O . PRO A 1 85 ? -1.567 -18.417 14.000 1.00 50.00 85 PRO A O 1
ATOM 638 N N . ARG A 1 86 ? -2.138 -16.279 14.374 1.00 56.41 86 ARG A N 1
ATOM 639 C CA . ARG A 1 86 ? -1.581 -16.236 15.727 1.00 56.41 86 ARG A CA 1
ATOM 640 C C . ARG A 1 86 ? -2.609 -16.861 16.651 1.00 56.41 86 ARG A C 1
ATOM 642 O O . ARG A 1 86 ? -3.525 -16.176 17.097 1.00 56.41 86 ARG A O 1
ATOM 649 N N . ASP A 1 87 ? -2.468 -18.157 16.882 1.00 50.41 87 ASP A N 1
ATOM 650 C CA . ASP A 1 87 ? -3.188 -18.833 17.948 1.00 50.41 87 ASP A CA 1
ATOM 651 C C . ASP A 1 87 ? -2.783 -18.180 19.290 1.00 50.41 87 ASP A C 1
ATOM 653 O O . ASP A 1 87 ? -1.588 -18.159 19.616 1.00 50.41 87 ASP A O 1
ATOM 657 N N . PRO A 1 88 ? -3.720 -17.599 20.065 1.00 53.72 88 PRO A N 1
ATOM 658 C CA . PRO A 1 88 ? -3.426 -16.968 21.355 1.00 53.72 88 PRO A CA 1
ATOM 659 C C . PRO A 1 88 ? -2.756 -17.906 22.371 1.00 53.72 88 PRO A C 1
ATOM 661 O O . PRO A 1 88 ? -2.213 -17.438 23.370 1.00 53.72 88 PRO A O 1
ATOM 664 N N . HIS A 1 89 ? -2.785 -19.219 22.131 1.00 52.84 89 HIS A N 1
ATOM 665 C CA . HIS A 1 89 ? -2.274 -20.236 23.047 1.00 52.84 89 HIS A CA 1
ATOM 666 C C . HIS A 1 89 ? -0.795 -20.608 22.855 1.00 52.84 89 HIS A C 1
ATOM 668 O O . HIS A 1 89 ? -0.243 -21.319 23.691 1.00 52.84 89 HIS A O 1
ATOM 674 N N . ALA A 1 90 ? -0.109 -20.114 21.821 1.00 48.47 90 ALA A N 1
ATOM 675 C CA . ALA A 1 90 ? 1.260 -20.539 21.498 1.00 48.47 90 ALA A CA 1
ATOM 676 C C . ALA A 1 90 ? 2.379 -19.817 22.291 1.00 48.47 90 ALA A C 1
ATOM 678 O O . ALA A 1 90 ? 3.519 -19.766 21.830 1.00 48.47 90 ALA A O 1
ATOM 679 N N . GLY A 1 91 ? 2.085 -19.224 23.457 1.00 48.62 91 GLY A N 1
ATOM 680 C CA . GLY A 1 91 ? 3.030 -18.315 24.124 1.00 48.62 91 GLY A CA 1
ATOM 681 C C . GLY A 1 91 ? 2.954 -18.183 25.644 1.00 48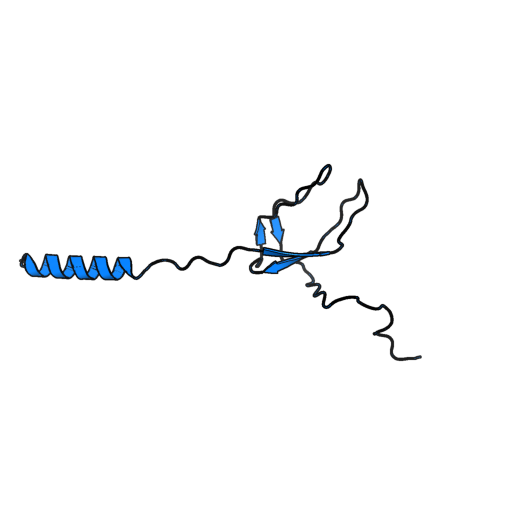.62 91 GLY A C 1
ATOM 682 O O . GLY A 1 91 ? 3.419 -17.171 26.161 1.00 48.62 91 GLY A O 1
ATOM 683 N N . LEU A 1 92 ? 2.409 -19.156 26.378 1.00 44.72 92 LEU A N 1
ATOM 684 C CA . LEU A 1 92 ? 2.545 -19.186 27.840 1.00 44.72 92 LEU A CA 1
ATOM 685 C C . LEU A 1 92 ? 3.331 -20.434 28.265 1.00 44.72 92 LEU A C 1
ATOM 687 O O . LEU A 1 92 ? 2.782 -21.533 28.178 1.00 44.72 92 LEU A O 1
ATOM 691 N N . PRO A 1 93 ? 4.588 -20.311 28.743 1.00 44.50 93 PRO A N 1
ATOM 692 C CA . PRO A 1 93 ? 5.131 -21.346 29.604 1.00 44.50 93 PRO A CA 1
ATOM 693 C C . PRO A 1 93 ? 4.255 -21.400 30.860 1.00 44.50 93 PRO A C 1
ATOM 695 O O . PRO A 1 93 ? 3.841 -20.365 31.388 1.00 44.50 93 PRO A O 1
ATOM 698 N N . GLY A 1 94 ? 3.908 -2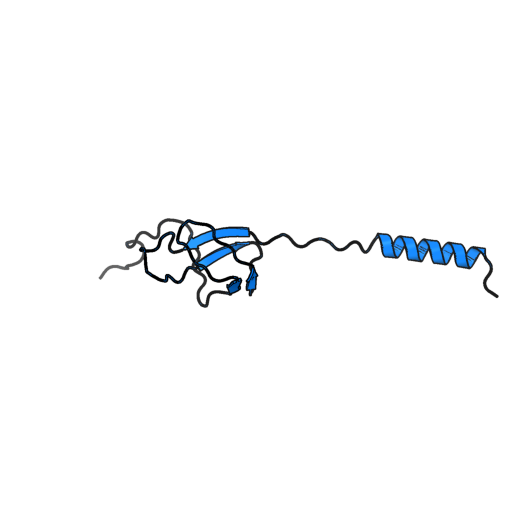2.624 31.252 1.00 50.50 94 GLY A N 1
ATOM 699 C CA . GLY A 1 94 ? 3.031 -22.916 32.375 1.00 50.50 94 GLY A CA 1
ATOM 700 C C . GLY A 1 94 ? 3.418 -22.168 33.648 1.00 50.50 94 GLY A C 1
ATOM 701 O O . GLY A 1 94 ? 4.582 -21.834 33.869 1.00 50.50 94 GLY A O 1
ATOM 702 N N . ARG A 1 95 ? 2.385 -21.910 34.453 1.00 41.22 95 ARG A N 1
ATOM 703 C CA . ARG A 1 95 ? 2.509 -21.597 35.879 1.00 41.22 95 ARG A CA 1
ATOM 704 C C . ARG A 1 95 ? 3.474 -22.537 36.590 1.00 41.22 95 ARG A C 1
ATOM 706 O O . ARG A 1 95 ? 3.445 -23.743 36.256 1.00 41.22 95 ARG A O 1
#

Solvent-accessible surface area (backbone atoms only — not comparable to full-atom values): 6627 Å² total; per-residue (Å²): 133,86,55,76,64,61,56,51,53,52,50,53,52,50,52,51,56,60,64,68,65,65,82,80,80,77,79,74,63,47,80,74,48,57,39,67,86,72,77,61,90,97,61,91,74,86,66,52,73,43,59,44,74,46,74,65,58,38,86,39,86,81,87,57,91,96,60,84,78,68,62,56,47,64,60,64,98,65,86,80,84,78,95,62,87,80,60,88,75,82,77,69,83,77,132

Sequence (95 aa):
MLTPATVRCAALTVISLLALTSPAPASSPSTSYIFPAGAQRGTTVKVIVGGHYLYESCPWKMYGVGVTTSKDLRLAERQVWFEGPRDPHAGLPGR

Radius of gyration: 26.18 Å; Cα contacts (8 Å, |Δi|>4): 62; chains: 1; bounding box: 62×42×77 Å

pLDDT: mean 81.37, std 14.6, range [41.22, 94.94]

Mean predicted aligned error: 11.59 Å